Protein AF-F2S8B0-F1 (afdb_monomer_lite)

pLDDT: mean 72.32, std 20.16, range [30.81, 91.75]

Structure (mmCIF, N/CA/C/O backbone):
data_AF-F2S8B0-F1
#
_entry.id   AF-F2S8B0-F1
#
loop_
_atom_site.group_PDB
_atom_site.id
_atom_site.type_symbol
_atom_site.label_atom_id
_atom_site.label_alt_id
_atom_site.label_comp_id
_atom_site.label_asym_id
_atom_site.label_entity_id
_atom_site.label_seq_id
_atom_site.pdbx_PDB_ins_code
_atom_site.Cartn_x
_atom_site.Cartn_y
_atom_site.Cartn_z
_atom_site.occupancy
_atom_site.B_iso_or_equiv
_atom_site.auth_seq_id
_atom_site.auth_comp_id
_atom_site.auth_asym_id
_atom_site.auth_atom_id
_atom_site.pdbx_PDB_model_num
ATOM 1 N N . MET A 1 1 ? 15.540 12.647 -20.032 1.00 37.06 1 MET A N 1
ATOM 2 C CA . MET A 1 1 ? 14.381 12.544 -20.959 1.00 37.06 1 MET A CA 1
ATOM 3 C C . MET A 1 1 ? 13.709 11.147 -20.950 1.00 37.06 1 MET A C 1
ATOM 5 O O . MET A 1 1 ? 13.237 10.690 -21.983 1.00 37.06 1 MET A O 1
ATOM 9 N N . ALA A 1 2 ? 13.603 10.458 -19.801 1.00 36.06 2 ALA A N 1
ATOM 10 C CA . ALA A 1 2 ? 13.009 9.107 -19.719 1.00 36.06 2 ALA A CA 1
ATOM 11 C C . ALA A 1 2 ? 11.550 9.108 -19.209 1.00 36.06 2 ALA A C 1
ATOM 13 O O . ALA A 1 2 ? 10.708 8.387 -19.737 1.00 36.06 2 ALA A O 1
ATOM 14 N N . THR A 1 3 ? 11.214 9.997 -18.268 1.00 33.38 3 THR A N 1
ATOM 15 C CA . THR A 1 3 ? 9.884 10.088 -17.630 1.00 33.38 3 THR A CA 1
ATOM 16 C C . THR A 1 3 ? 8.751 10.428 -18.608 1.00 33.38 3 THR A C 1
ATOM 18 O O . THR A 1 3 ? 7.617 10.002 -18.416 1.00 33.38 3 THR A O 1
ATOM 21 N N . LEU A 1 4 ? 9.050 11.153 -19.694 1.00 30.81 4 LEU A N 1
ATOM 22 C CA . LEU A 1 4 ? 8.057 11.520 -20.712 1.00 30.81 4 LEU A CA 1
ATOM 23 C C . LEU A 1 4 ? 7.664 10.350 -21.633 1.00 30.81 4 LEU A C 1
ATOM 25 O O . LEU A 1 4 ? 6.555 10.349 -22.165 1.00 30.81 4 LEU A O 1
ATOM 29 N N . LYS A 1 5 ? 8.552 9.365 -21.839 1.00 34.00 5 LYS A N 1
ATOM 30 C CA . LYS A 1 5 ? 8.299 8.261 -22.782 1.00 34.00 5 LYS A CA 1
ATOM 31 C C . LYS A 1 5 ? 7.300 7.243 -22.226 1.00 34.00 5 LYS A C 1
ATOM 33 O O . LYS A 1 5 ? 6.442 6.802 -22.978 1.00 34.00 5 LYS A O 1
ATOM 38 N N . PHE A 1 6 ? 7.345 6.950 -20.923 1.00 42.78 6 PHE A N 1
ATOM 39 C CA . PHE A 1 6 ? 6.444 5.976 -20.288 1.00 42.78 6 PHE A CA 1
ATOM 40 C C . PHE A 1 6 ? 4.979 6.442 -20.247 1.00 42.78 6 PHE A C 1
ATOM 42 O O . PHE A 1 6 ? 4.061 5.659 -20.462 1.00 42.78 6 PHE A O 1
ATOM 49 N N . VAL A 1 7 ? 4.739 7.737 -20.020 1.00 40.97 7 VAL A N 1
ATOM 50 C CA . VAL A 1 7 ? 3.369 8.275 -20.000 1.00 40.97 7 VAL A CA 1
ATOM 51 C C . VAL A 1 7 ? 2.790 8.353 -21.417 1.00 40.97 7 VAL A C 1
ATOM 53 O O . VAL A 1 7 ? 1.622 8.041 -21.621 1.00 40.97 7 VAL A O 1
ATOM 56 N N . ASN A 1 8 ? 3.597 8.724 -22.415 1.00 42.41 8 ASN A N 1
ATOM 57 C CA . ASN A 1 8 ? 3.145 8.770 -23.808 1.00 42.41 8 ASN A CA 1
ATOM 58 C C . ASN A 1 8 ? 2.930 7.383 -24.438 1.00 42.41 8 ASN A C 1
ATOM 60 O O . ASN A 1 8 ? 2.253 7.310 -25.459 1.00 42.41 8 ASN A O 1
ATOM 64 N N . SER A 1 9 ? 3.467 6.305 -23.853 1.00 46.84 9 SER A N 1
ATOM 65 C CA . SER A 1 9 ? 3.194 4.926 -24.285 1.00 46.84 9 SER A CA 1
ATOM 66 C C . SER A 1 9 ? 1.899 4.336 -23.715 1.00 46.84 9 SER A C 1
ATOM 68 O O . SER A 1 9 ? 1.561 3.208 -24.060 1.00 46.84 9 SER A O 1
ATOM 70 N N . LEU A 1 10 ? 1.171 5.060 -22.854 1.00 45.56 10 LEU A N 1
ATOM 71 C CA . LEU A 1 10 ? -0.147 4.643 -22.372 1.00 45.56 10 LEU A CA 1
ATOM 72 C C . LEU A 1 10 ? -1.231 5.112 -23.367 1.00 45.56 10 LEU A C 1
ATOM 74 O O . LEU A 1 10 ? -1.341 6.319 -23.609 1.00 45.56 10 LEU A O 1
ATOM 78 N N . PRO A 1 11 ? -2.027 4.201 -23.963 1.00 44.91 11 PRO A N 1
ATOM 79 C CA . PRO A 1 11 ? -3.170 4.554 -24.800 1.00 44.91 11 PRO A CA 1
ATOM 80 C C . PRO A 1 11 ? -4.080 5.587 -24.125 1.00 44.91 11 PRO A C 1
ATOM 82 O O . PRO A 1 11 ? -4.490 5.437 -22.978 1.00 44.91 11 PRO A O 1
ATOM 85 N N . ARG A 1 12 ? -4.391 6.660 -24.857 1.00 45.44 12 ARG A N 1
ATOM 86 C CA . ARG A 1 12 ? -5.201 7.793 -24.378 1.00 45.44 12 ARG A CA 1
ATOM 87 C C . ARG A 1 12 ? -6.712 7.587 -24.527 1.00 45.44 12 ARG A C 1
ATOM 89 O O . ARG A 1 12 ? -7.477 8.506 -24.257 1.00 45.44 12 ARG A O 1
ATOM 96 N N . SER A 1 13 ? -7.146 6.416 -24.982 1.00 42.16 13 SER A N 1
ATOM 97 C CA . SER A 1 13 ? -8.556 6.094 -25.186 1.00 42.16 13 SER A CA 1
ATOM 98 C C . SER A 1 13 ? -9.109 5.301 -24.008 1.00 42.16 13 SER A C 1
ATOM 100 O O . SER A 1 13 ? -8.453 4.388 -23.518 1.00 42.16 13 SER A O 1
ATOM 102 N N . SER A 1 14 ? -10.347 5.617 -23.642 1.00 40.16 14 SER A N 1
ATOM 103 C CA . SER A 1 14 ? -11.254 5.035 -22.639 1.00 40.16 14 SER A CA 1
ATOM 104 C C . SER A 1 14 ? -11.563 3.527 -22.781 1.00 40.16 14 SER A C 1
ATOM 106 O O . SER A 1 14 ? -12.620 3.056 -22.365 1.00 40.16 14 SER A O 1
ATOM 108 N N . GLY A 1 15 ? -10.648 2.752 -23.360 1.00 39.00 15 GLY A N 1
ATOM 109 C CA . GLY A 1 15 ? -10.700 1.300 -23.453 1.00 39.00 15 GLY A CA 1
ATOM 110 C C . GLY A 1 15 ? -9.828 0.647 -22.384 1.00 39.00 15 GLY A C 1
ATOM 111 O O . GLY A 1 15 ? -8.787 1.179 -22.004 1.00 39.00 15 GLY A O 1
ATOM 112 N N . TRP A 1 16 ? -10.267 -0.516 -21.905 1.00 39.16 16 TRP A N 1
ATOM 113 C CA . TRP A 1 16 ? -9.555 -1.375 -20.959 1.00 39.16 16 TRP A CA 1
ATOM 114 C C . TRP A 1 16 ? -8.085 -1.543 -21.349 1.00 39.16 16 TRP A C 1
ATOM 116 O O . TRP A 1 16 ? -7.751 -2.239 -22.306 1.00 39.16 16 TRP A O 1
ATOM 126 N N . LEU A 1 17 ? -7.203 -0.892 -20.601 1.00 40.31 17 LEU A N 1
ATOM 127 C CA . LEU A 1 17 ? -5.772 -0.949 -20.828 1.00 40.31 17 LEU A CA 1
ATOM 128 C C . LEU A 1 17 ? -5.190 -2.075 -19.981 1.00 40.31 17 LEU A C 1
ATOM 130 O O . LEU A 1 17 ? -4.915 -1.903 -18.796 1.00 40.31 17 LEU A O 1
ATOM 134 N N . ALA A 1 18 ? -4.991 -3.235 -20.605 1.00 38.06 18 ALA A N 1
ATOM 135 C CA . ALA A 1 18 ? -4.036 -4.214 -20.113 1.00 38.06 18 ALA A CA 1
ATOM 136 C C . ALA A 1 18 ? -2.639 -3.592 -20.253 1.00 38.06 18 ALA A C 1
ATOM 138 O O . ALA A 1 18 ? -2.051 -3.578 -21.333 1.00 38.06 18 ALA A O 1
ATOM 139 N N . VAL A 1 19 ? -2.122 -3.000 -19.178 1.00 36.91 19 VAL A N 1
ATOM 140 C CA . VAL A 1 19 ? -0.742 -2.512 -19.144 1.00 36.91 19 VAL A CA 1
ATOM 141 C C . VAL A 1 19 ? 0.177 -3.729 -19.244 1.00 36.91 19 VAL A C 1
ATOM 143 O O . VAL A 1 19 ? 0.313 -4.476 -18.284 1.00 36.91 19 VAL A O 1
ATOM 146 N N . GLY A 1 20 ? 0.777 -3.950 -20.416 1.00 33.69 20 GLY A N 1
ATOM 147 C CA . GLY A 1 20 ? 1.945 -4.823 -20.581 1.00 33.69 20 GLY A CA 1
ATOM 148 C C . GLY A 1 20 ? 1.774 -6.283 -20.154 1.00 33.69 20 GLY A C 1
ATOM 149 O O . GLY A 1 20 ? 2.737 -6.885 -19.693 1.00 33.69 20 GLY A O 1
ATOM 150 N N . MET A 1 21 ? 0.587 -6.859 -20.319 1.00 32.88 21 MET A N 1
ATOM 151 C CA . MET A 1 21 ? 0.397 -8.304 -20.234 1.00 32.88 21 MET A CA 1
ATOM 152 C C . MET A 1 21 ? 0.254 -8.812 -21.664 1.00 32.88 21 MET A C 1
ATOM 154 O O . MET A 1 21 ? -0.808 -8.648 -22.264 1.00 32.88 21 MET A O 1
ATOM 158 N N . GLY A 1 22 ? 1.332 -9.363 -22.234 1.00 31.56 22 GLY A N 1
ATOM 159 C CA . GLY A 1 22 ? 1.215 -10.169 -23.451 1.00 31.56 22 GLY A CA 1
ATOM 160 C C . GLY A 1 22 ? 0.072 -11.158 -23.252 1.00 31.56 22 GLY A C 1
ATOM 161 O O . GLY A 1 22 ? -0.015 -11.728 -22.169 1.00 31.56 22 GLY A O 1
ATOM 162 N N . GLU A 1 23 ? -0.830 -11.229 -24.233 1.00 36.03 23 GLU A N 1
ATOM 163 C CA . GLU A 1 23 ? -2.105 -11.957 -24.233 1.00 36.03 23 GLU A CA 1
ATOM 164 C C . GLU A 1 23 ? -2.225 -13.005 -23.119 1.00 36.03 23 GLU A C 1
ATOM 166 O O . GLU A 1 23 ? -1.912 -14.181 -23.301 1.00 36.03 23 GLU A O 1
ATOM 171 N N . LEU A 1 24 ? -2.660 -12.571 -21.933 1.00 36.97 24 LEU A N 1
ATOM 172 C CA . LEU A 1 24 ? -2.946 -13.515 -20.869 1.00 36.97 24 LEU A CA 1
ATOM 173 C C . LEU A 1 24 ? -4.269 -14.206 -21.206 1.00 36.97 24 LEU A C 1
ATOM 175 O O . LEU A 1 24 ? -5.252 -13.520 -21.531 1.00 36.97 24 LEU A O 1
ATOM 179 N N . PRO A 1 25 ? -4.319 -15.545 -21.135 1.00 32.97 25 PRO A N 1
ATOM 180 C CA . PRO A 1 25 ? -5.550 -16.278 -21.358 1.00 32.97 25 PRO A CA 1
ATOM 181 C C . PRO A 1 25 ? -6.623 -15.805 -20.364 1.00 32.97 25 PRO A C 1
ATOM 183 O O . PRO A 1 25 ? -6.342 -15.306 -19.270 1.00 32.97 25 PRO A O 1
ATOM 186 N N . ARG A 1 26 ? -7.890 -15.850 -20.801 1.00 45.50 26 ARG A N 1
ATOM 187 C CA . ARG A 1 26 ? -9.031 -15.238 -20.086 1.00 45.50 26 ARG A CA 1
ATOM 188 C C . ARG A 1 26 ? -9.207 -15.751 -18.648 1.00 45.50 26 ARG A C 1
ATOM 190 O O . ARG A 1 26 ? -9.872 -15.079 -17.865 1.00 45.50 26 ARG A O 1
ATOM 197 N N . ASP A 1 27 ? -8.616 -16.892 -18.329 1.00 36.69 27 ASP A N 1
ATOM 198 C CA . ASP A 1 27 ? -8.619 -17.608 -17.054 1.00 36.69 27 ASP A CA 1
ATOM 199 C C . ASP A 1 27 ? -7.582 -17.096 -16.032 1.00 36.69 27 ASP A C 1
ATOM 201 O O . ASP A 1 27 ? -7.779 -17.293 -14.837 1.00 36.69 27 ASP A O 1
ATOM 205 N N . LEU A 1 28 ? -6.543 -16.359 -16.451 1.00 36.72 28 LEU A N 1
ATOM 206 C CA . LEU A 1 28 ? -5.549 -15.732 -15.558 1.00 36.72 28 LEU A CA 1
ATOM 207 C C . LEU A 1 28 ? -5.955 -14.336 -15.037 1.00 36.72 28 LEU A C 1
ATOM 209 O O . LEU A 1 28 ? -5.144 -13.614 -14.453 1.00 36.72 28 LEU A O 1
ATOM 213 N N . ARG A 1 29 ? -7.223 -13.937 -15.202 1.00 44.12 29 ARG A N 1
ATOM 214 C CA .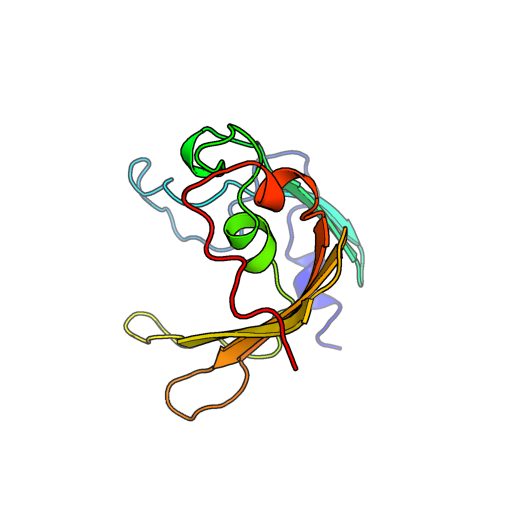 ARG A 1 29 ? -7.793 -12.661 -14.713 1.00 44.12 29 ARG A CA 1
ATOM 215 C C . ARG A 1 29 ? -8.059 -12.652 -13.199 1.00 44.12 29 ARG A C 1
ATOM 217 O O . ARG A 1 29 ? -9.063 -12.112 -12.749 1.00 44.12 29 ARG A O 1
ATOM 224 N N . THR A 1 30 ? -7.176 -13.239 -12.402 1.00 38.84 30 THR A N 1
ATOM 225 C CA . THR A 1 30 ? -7.282 -13.295 -10.932 1.00 38.84 30 THR A CA 1
ATOM 226 C C . THR A 1 30 ? -6.583 -12.126 -10.227 1.00 38.84 30 THR A C 1
ATOM 228 O O . THR A 1 30 ? -6.462 -12.124 -9.005 1.00 38.84 30 THR A O 1
ATOM 231 N N . GLY A 1 31 ? -6.114 -11.121 -10.973 1.00 44.97 31 GLY A N 1
ATOM 232 C CA . GLY A 1 31 ? -5.553 -9.883 -10.433 1.00 44.97 31 GLY A CA 1
ATOM 233 C C . GLY A 1 31 ? -6.555 -8.738 -10.531 1.00 44.97 31 GLY A C 1
ATOM 234 O O . GLY A 1 31 ? -7.204 -8.577 -11.562 1.00 44.97 31 GLY A O 1
ATOM 235 N N . ALA A 1 32 ? -6.661 -7.944 -9.466 1.00 52.94 32 ALA A N 1
ATOM 236 C CA . ALA A 1 32 ? -7.425 -6.703 -9.407 1.00 52.94 32 ALA A CA 1
ATOM 237 C C . ALA A 1 32 ? -7.326 -5.913 -10.724 1.00 52.94 32 ALA A C 1
ATOM 239 O O . ALA A 1 32 ? -6.259 -5.403 -11.071 1.00 52.94 32 ALA A O 1
ATOM 240 N N . GLN A 1 33 ? -8.424 -5.854 -11.483 1.00 59.00 33 GLN A N 1
ATOM 241 C CA . GLN A 1 33 ? -8.452 -5.137 -12.754 1.00 59.00 33 GLN A CA 1
ATOM 242 C C . GLN A 1 33 ? -8.376 -3.639 -12.459 1.00 59.00 33 GLN A C 1
ATOM 244 O O . GLN A 1 33 ? -9.341 -3.037 -11.991 1.00 59.00 33 GLN A O 1
ATOM 249 N N . LEU A 1 34 ? -7.204 -3.053 -12.697 1.00 70.06 34 LEU A N 1
ATOM 250 C CA . LEU A 1 34 ? -7.012 -1.610 -12.665 1.00 70.06 34 LEU A CA 1
ATOM 251 C C . LEU A 1 34 ? -7.257 -1.050 -14.060 1.00 70.06 34 LEU A C 1
ATOM 253 O O . LEU A 1 34 ? -6.581 -1.426 -15.017 1.00 70.06 34 LEU A O 1
ATOM 257 N N . ARG A 1 35 ? -8.211 -0.130 -14.173 1.00 71.56 35 ARG A N 1
ATOM 258 C CA . ARG A 1 35 ? -8.515 0.576 -15.415 1.00 71.56 35 ARG A CA 1
ATOM 259 C C . ARG A 1 35 ? -7.885 1.956 -15.381 1.00 71.56 35 ARG A C 1
ATOM 261 O O . ARG A 1 35 ? -8.319 2.798 -14.607 1.00 71.56 35 ARG A O 1
ATOM 268 N N . ILE A 1 36 ? -6.897 2.220 -16.234 1.00 77.06 36 ILE A N 1
ATOM 269 C CA . ILE A 1 36 ? -6.384 3.585 -16.422 1.00 77.06 36 ILE A CA 1
ATOM 270 C C . ILE A 1 36 ? -7.483 4.434 -17.064 1.00 77.06 36 ILE A C 1
ATOM 272 O O . ILE A 1 36 ? -8.003 4.076 -18.118 1.00 77.06 36 ILE A O 1
ATOM 276 N N . THR A 1 37 ? -7.825 5.558 -16.439 1.00 80.75 37 THR A N 1
ATOM 277 C CA . THR A 1 37 ? -8.826 6.502 -16.956 1.00 80.75 37 THR A CA 1
ATOM 278 C C . THR A 1 37 ? -8.183 7.681 -17.671 1.00 80.75 37 THR A C 1
ATOM 280 O O . THR A 1 37 ? -8.657 8.085 -18.729 1.00 80.75 37 THR A O 1
ATOM 283 N N . THR A 1 38 ? -7.067 8.192 -17.140 1.00 78.19 38 THR A N 1
ATOM 284 C CA . THR A 1 38 ? -6.333 9.326 -17.720 1.00 78.19 38 THR A CA 1
ATOM 285 C C . THR A 1 38 ? -4.841 9.201 -17.428 1.00 78.19 38 THR A C 1
ATOM 287 O O . THR A 1 38 ? -4.453 8.886 -16.308 1.00 78.19 38 THR A O 1
ATOM 290 N N . ALA A 1 39 ? -3.983 9.528 -18.395 1.00 80.12 39 ALA A N 1
ATOM 291 C CA . ALA A 1 39 ? -2.540 9.646 -18.185 1.00 80.12 39 ALA A CA 1
ATOM 292 C C . ALA A 1 39 ? -2.007 10.969 -18.757 1.00 80.12 39 ALA A C 1
ATOM 294 O O . ALA A 1 39 ? -2.256 11.319 -19.912 1.00 80.12 39 ALA A O 1
ATOM 295 N N . ARG A 1 40 ? -1.246 11.703 -17.943 1.00 79.62 40 ARG A N 1
ATOM 296 C CA . ARG A 1 40 ? -0.528 12.934 -18.311 1.00 79.62 40 ARG A CA 1
ATOM 297 C C . ARG A 1 40 ? 0.889 12.900 -17.731 1.00 79.62 40 ARG A C 1
ATOM 299 O O . ARG A 1 40 ? 1.127 12.145 -16.790 1.00 79.62 40 ARG A O 1
ATOM 306 N N . PRO A 1 41 ? 1.861 13.655 -18.274 1.00 81.31 41 PRO A N 1
ATOM 307 C CA . PRO A 1 41 ? 3.224 13.636 -17.747 1.00 81.31 41 PRO A CA 1
ATOM 308 C C . PRO A 1 41 ? 3.239 13.848 -16.225 1.00 81.31 41 PRO A C 1
ATOM 310 O O . PRO A 1 41 ? 2.731 14.851 -15.735 1.00 81.31 41 PRO A O 1
ATOM 313 N N . GLY A 1 42 ? 3.765 12.867 -15.484 1.00 77.81 42 GLY A N 1
ATOM 314 C CA . GLY A 1 42 ? 3.821 12.887 -14.017 1.00 77.81 42 GLY A CA 1
ATOM 315 C C . GLY A 1 42 ? 2.544 12.462 -13.277 1.00 77.81 42 GLY A C 1
ATOM 316 O O . GLY A 1 42 ? 2.529 12.504 -12.051 1.00 77.81 42 GLY A O 1
ATOM 317 N N . THR A 1 43 ? 1.464 12.055 -13.954 1.00 76.75 43 THR A N 1
ATOM 318 C CA . THR A 1 43 ? 0.227 11.617 -13.281 1.00 76.75 43 THR A CA 1
ATOM 319 C C . THR A 1 43 ? -0.541 10.577 -14.093 1.00 76.75 43 THR A C 1
ATOM 321 O O . THR A 1 43 ? -0.832 10.784 -15.270 1.00 76.75 43 THR A O 1
ATOM 324 N N . VAL A 1 44 ? -0.953 9.494 -13.438 1.00 76.69 44 VAL A N 1
ATOM 325 C CA . VAL A 1 44 ? -1.875 8.495 -13.992 1.00 76.69 44 VAL A CA 1
ATOM 326 C C . VAL A 1 44 ? -3.058 8.361 -13.044 1.00 76.69 44 VAL A C 1
ATOM 328 O O . VAL A 1 44 ? -2.874 8.238 -11.836 1.00 76.69 44 VAL A O 1
ATOM 331 N N . HIS A 1 45 ? -4.265 8.422 -13.590 1.00 76.56 45 HIS A N 1
ATOM 332 C CA . HIS A 1 45 ? -5.504 8.116 -12.894 1.00 76.56 45 HIS A CA 1
ATOM 333 C C . HIS A 1 45 ? -5.935 6.714 -13.295 1.00 76.56 45 HIS A C 1
ATOM 335 O O . HIS A 1 45 ? -5.884 6.353 -14.474 1.00 76.56 45 HIS A O 1
ATOM 341 N N . PHE A 1 46 ? -6.366 5.937 -12.314 1.00 82.31 46 PHE A N 1
ATOM 342 C CA . PHE A 1 46 ? -6.910 4.613 -12.533 1.00 82.31 46 PHE A CA 1
ATOM 343 C C . PHE A 1 46 ? -8.082 4.362 -11.589 1.00 82.31 46 PHE A C 1
ATOM 345 O O . PHE A 1 46 ? -8.220 5.015 -10.556 1.00 82.31 46 PHE A O 1
ATOM 352 N N . GLU A 1 47 ? -8.902 3.391 -11.951 1.00 81.88 47 GLU A N 1
ATOM 353 C CA . GLU A 1 47 ? -10.030 2.898 -11.177 1.00 81.88 47 GLU A CA 1
ATOM 354 C C . GLU A 1 47 ? -9.840 1.412 -10.883 1.00 81.88 47 GLU A C 1
ATOM 356 O O . GLU A 1 47 ? -9.221 0.691 -11.667 1.00 81.88 47 GLU A O 1
ATOM 361 N N . LEU A 1 48 ? -10.372 0.965 -9.747 1.00 82.88 48 LEU A N 1
ATOM 362 C CA . LEU A 1 48 ? -10.450 -0.440 -9.366 1.00 82.88 48 LEU A CA 1
ATOM 363 C C . LEU A 1 48 ? -11.920 -0.811 -9.188 1.00 82.88 48 LEU A C 1
ATOM 365 O O . LEU A 1 48 ? -12.577 -0.279 -8.292 1.00 82.88 48 LEU A O 1
ATOM 369 N N . ASP A 1 49 ? -12.389 -1.789 -9.954 1.00 83.12 49 ASP A N 1
ATOM 370 C CA . ASP A 1 49 ? -13.659 -2.445 -9.661 1.00 83.12 49 ASP A CA 1
ATOM 371 C C . ASP A 1 49 ? -13.480 -3.356 -8.436 1.00 83.12 49 ASP A C 1
ATOM 373 O O . ASP A 1 49 ? -12.712 -4.326 -8.447 1.00 83.12 49 ASP A O 1
ATOM 377 N N . VAL A 1 50 ? -14.156 -3.030 -7.332 1.00 85.25 50 VAL A N 1
ATOM 378 C CA . VAL A 1 50 ? -14.082 -3.823 -6.098 1.00 85.25 50 VAL A CA 1
ATOM 379 C C . VAL A 1 50 ? -14.921 -5.086 -6.261 1.00 85.25 50 VAL A C 1
ATOM 381 O O . VAL A 1 50 ? -16.144 -5.023 -6.321 1.00 85.25 50 VAL A O 1
ATOM 384 N N . GLN A 1 51 ? -14.248 -6.234 -6.297 1.00 85.94 51 GLN A N 1
ATOM 385 C CA . GLN A 1 51 ? -14.862 -7.556 -6.359 1.00 85.94 51 GLN A CA 1
ATOM 386 C C . GLN A 1 51 ? -14.772 -8.250 -5.001 1.00 85.94 51 GLN A C 1
ATOM 388 O O . GLN A 1 51 ? -14.009 -7.832 -4.124 1.00 85.94 51 GLN A O 1
ATOM 393 N N . LYS A 1 52 ? -15.540 -9.326 -4.815 1.00 86.56 52 LYS A N 1
ATOM 394 C CA . LYS A 1 52 ? -15.601 -10.071 -3.549 1.00 86.56 52 LYS A CA 1
ATOM 395 C C . LYS A 1 52 ? -14.215 -10.534 -3.089 1.00 86.56 52 LYS A C 1
ATOM 397 O O . LYS A 1 52 ? -13.905 -10.447 -1.904 1.00 86.56 52 LYS A O 1
ATOM 402 N N . GLU A 1 53 ? -13.362 -10.935 -4.021 1.00 84.62 53 GLU A N 1
ATOM 403 C CA . GLU A 1 53 ? -11.991 -11.405 -3.798 1.00 84.62 53 GLU A CA 1
ATOM 404 C C . GLU A 1 53 ? -11.075 -10.292 -3.266 1.00 84.62 53 GLU A C 1
ATOM 406 O O . GLU A 1 53 ? -10.075 -10.565 -2.606 1.00 84.62 53 GLU A O 1
ATOM 411 N N . HIS A 1 54 ? -11.423 -9.025 -3.511 1.00 84.88 54 HIS A N 1
ATOM 412 C CA . HIS A 1 54 ? -10.699 -7.863 -2.995 1.00 84.88 54 HIS A CA 1
ATOM 413 C C . HIS A 1 54 ? -11.112 -7.502 -1.567 1.00 84.88 54 HIS A C 1
ATOM 415 O O . HIS A 1 54 ? -10.457 -6.664 -0.939 1.00 84.88 54 HIS A O 1
ATOM 421 N N . THR A 1 55 ? -12.211 -8.070 -1.067 1.00 84.94 55 THR A N 1
ATOM 422 C CA . THR A 1 55 ? -12.778 -7.737 0.240 1.00 84.94 55 THR A CA 1
ATOM 423 C C . THR A 1 55 ? -12.292 -8.678 1.334 1.00 84.94 55 THR A C 1
ATOM 425 O O . THR A 1 55 ? -11.863 -9.802 1.091 1.00 84.94 55 THR A O 1
ATOM 428 N N . ASN A 1 56 ? -12.333 -8.205 2.574 1.00 83.81 56 ASN A N 1
ATOM 429 C CA . ASN A 1 56 ? -12.108 -9.044 3.741 1.00 83.81 56 ASN A CA 1
ATOM 430 C C . ASN A 1 56 ? -13.431 -9.664 4.225 1.00 83.81 56 ASN A C 1
ATOM 432 O O . ASN A 1 56 ? -14.507 -9.393 3.700 1.00 83.81 56 ASN A O 1
ATOM 436 N N . ARG A 1 57 ? -13.372 -10.451 5.300 1.00 81.88 57 ARG A N 1
ATOM 437 C CA . ARG A 1 57 ? -14.549 -11.052 5.958 1.00 81.88 57 ARG A CA 1
ATOM 438 C C . ARG A 1 57 ? -15.647 -10.075 6.411 1.00 81.88 57 ARG A C 1
ATOM 440 O O . ARG A 1 57 ? -16.742 -10.525 6.720 1.00 81.88 57 ARG A O 1
ATOM 447 N N . LEU A 1 58 ? -15.353 -8.778 6.503 1.00 82.25 58 LEU A N 1
ATOM 448 C CA . LEU A 1 58 ? -16.325 -7.731 6.834 1.00 82.25 58 LEU A CA 1
ATOM 449 C C . LEU A 1 58 ? -16.998 -7.151 5.575 1.00 82.25 58 LEU A C 1
ATOM 451 O O . LEU A 1 58 ? -17.756 -6.194 5.688 1.00 82.25 58 LEU A O 1
ATOM 455 N N . GLY A 1 59 ? -16.705 -7.684 4.383 1.00 84.88 59 GLY A N 1
ATOM 456 C CA . GLY A 1 59 ? -17.267 -7.222 3.111 1.00 84.88 59 GLY A CA 1
ATOM 457 C C . GLY A 1 59 ? -16.719 -5.874 2.636 1.00 84.88 59 GLY A C 1
ATOM 458 O O . GLY A 1 59 ? -17.248 -5.295 1.694 1.00 84.88 59 GLY A O 1
ATOM 459 N N . ILE A 1 60 ? -15.661 -5.365 3.272 1.00 85.12 60 ILE A N 1
ATOM 460 C CA . ILE A 1 60 ? -14.992 -4.118 2.884 1.00 85.12 60 ILE A CA 1
ATOM 461 C C . ILE A 1 60 ? -13.680 -4.421 2.172 1.00 85.12 60 ILE A C 1
ATOM 463 O O . ILE A 1 60 ? -13.079 -5.474 2.393 1.00 85.12 60 ILE A O 1
ATOM 467 N N . LEU A 1 61 ? -13.204 -3.476 1.361 1.00 86.50 61 LEU A N 1
ATOM 468 C CA . LEU A 1 61 ? -11.934 -3.598 0.651 1.00 86.50 61 LEU A CA 1
ATOM 469 C C . LEU A 1 61 ? -10.798 -3.954 1.623 1.00 86.50 61 LEU A C 1
ATOM 471 O O . LEU A 1 61 ? -10.535 -3.244 2.598 1.00 86.50 61 LEU A O 1
ATOM 475 N N . HIS A 1 62 ? -10.135 -5.080 1.375 1.00 84.75 62 HIS A N 1
ATOM 476 C CA . HIS A 1 62 ? -9.049 -5.544 2.219 1.00 84.75 62 HIS A CA 1
ATOM 477 C C . HIS A 1 62 ? -7.853 -4.598 2.083 1.00 84.75 62 HIS A C 1
ATOM 479 O O . HIS A 1 62 ? -7.419 -4.259 0.983 1.00 84.75 62 HIS A O 1
ATOM 485 N N . GLY A 1 63 ? -7.264 -4.204 3.214 1.00 77.19 63 GLY A N 1
ATOM 486 C CA . GLY A 1 63 ? -6.121 -3.292 3.216 1.00 77.19 63 GLY A CA 1
ATOM 487 C C . GLY A 1 63 ? -4.891 -3.838 2.482 1.00 77.19 63 GLY A C 1
ATOM 488 O O . GLY A 1 63 ? -4.033 -3.047 2.111 1.00 77.19 63 GLY A O 1
ATOM 489 N N . GLY A 1 64 ? -4.791 -5.158 2.274 1.00 75.31 64 GLY A N 1
ATOM 490 C CA . GLY A 1 64 ? -3.755 -5.776 1.439 1.00 75.31 64 GLY A CA 1
ATOM 491 C C . GLY A 1 64 ? -3.899 -5.445 -0.051 1.00 75.31 64 GLY A C 1
ATOM 492 O O . GLY A 1 64 ? -2.891 -5.233 -0.712 1.00 75.31 64 GLY A O 1
ATOM 493 N N . THR A 1 65 ? -5.132 -5.299 -0.548 1.00 79.38 65 THR A N 1
ATOM 494 C CA . THR A 1 65 ? -5.425 -4.968 -1.954 1.00 79.38 65 THR A CA 1
ATOM 495 C C . THR A 1 65 ? -4.926 -3.573 -2.324 1.00 79.38 65 THR A C 1
ATOM 497 O O . THR A 1 65 ? -4.337 -3.370 -3.381 1.00 79.38 65 THR A O 1
ATOM 500 N N . ILE A 1 66 ? -5.130 -2.595 -1.436 1.00 77.88 66 ILE A N 1
ATOM 501 C CA . ILE A 1 66 ? -4.584 -1.244 -1.623 1.00 77.88 66 ILE A CA 1
ATOM 502 C C . ILE A 1 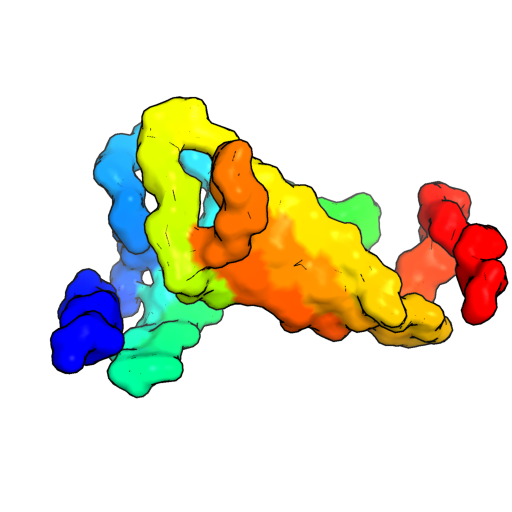66 ? -3.089 -1.211 -1.300 1.00 77.88 66 ILE A C 1
ATOM 504 O O . ILE A 1 66 ? -2.344 -0.496 -1.962 1.00 77.88 66 ILE A O 1
ATOM 508 N N . ALA A 1 67 ? -2.619 -2.015 -0.337 1.00 73.94 67 ALA A N 1
ATOM 509 C CA . ALA A 1 67 ? -1.205 -2.037 0.028 1.00 73.94 67 ALA A CA 1
ATOM 510 C C . ALA A 1 67 ? -0.290 -2.426 -1.142 1.00 73.94 67 ALA A C 1
ATOM 512 O O . ALA A 1 67 ? 0.804 -1.881 -1.244 1.00 73.94 67 ALA A O 1
ATOM 513 N N . SER A 1 68 ? -0.737 -3.308 -2.041 1.00 72.81 68 SER A N 1
ATOM 514 C CA . SER A 1 68 ? 0.014 -3.687 -3.244 1.00 72.81 68 SER A CA 1
ATOM 515 C C . SER A 1 68 ? 0.091 -2.592 -4.314 1.00 72.81 68 SER A C 1
ATOM 517 O O . SER A 1 68 ? 0.873 -2.723 -5.252 1.00 72.81 68 SER A O 1
ATOM 519 N N . MET A 1 69 ? -0.685 -1.511 -4.197 1.00 79.69 69 MET A N 1
ATOM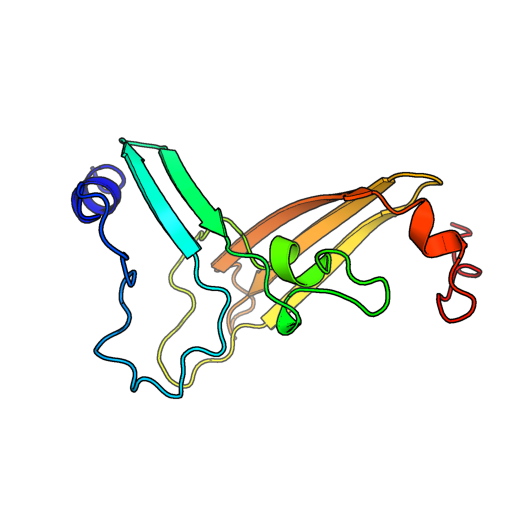 520 C CA . MET A 1 69 ? -0.587 -0.358 -5.093 1.00 79.69 69 MET A CA 1
ATOM 521 C C . MET A 1 69 ? 0.547 0.543 -4.615 1.00 79.69 69 MET A C 1
ATOM 523 O O . MET A 1 69 ? 0.415 1.284 -3.641 1.00 79.69 69 MET A O 1
ATOM 527 N N . VAL A 1 70 ? 1.689 0.442 -5.283 1.00 80.94 70 VAL A N 1
ATOM 528 C CA . VAL A 1 70 ? 2.929 1.098 -4.867 1.00 80.94 70 VAL A CA 1
ATOM 529 C C . VAL A 1 70 ? 3.638 1.763 -6.032 1.00 80.94 70 VAL A C 1
ATOM 531 O O . VAL A 1 70 ? 3.406 1.442 -7.197 1.00 80.94 70 VAL A O 1
ATOM 534 N N . THR A 1 71 ? 4.548 2.676 -5.705 1.00 76.69 71 THR A N 1
ATOM 535 C CA . THR A 1 71 ? 5.408 3.313 -6.697 1.00 76.69 71 THR A CA 1
ATOM 536 C C . THR A 1 71 ? 6.571 2.391 -7.029 1.00 76.69 71 THR A C 1
ATOM 538 O O . THR A 1 71 ? 7.333 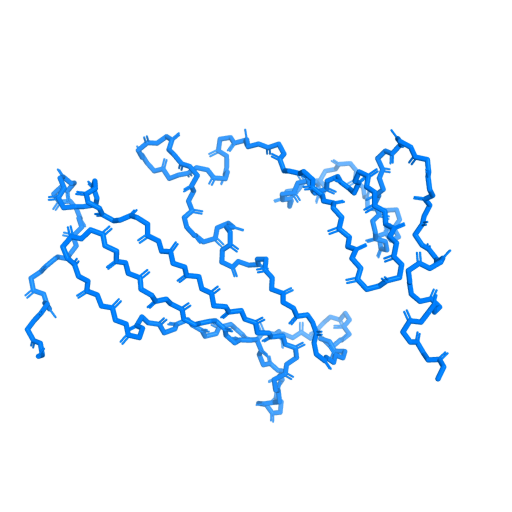1.992 -6.145 1.00 76.69 71 THR A O 1
ATOM 541 N N . TYR A 1 72 ? 6.720 2.090 -8.314 1.00 75.31 72 TYR A N 1
ATOM 542 C CA . TYR A 1 72 ? 7.843 1.334 -8.850 1.00 75.31 72 TYR A CA 1
ATOM 543 C C . TYR A 1 72 ? 9.099 2.206 -8.926 1.00 75.31 72 TYR A C 1
ATOM 545 O O . TYR A 1 72 ? 9.033 3.354 -9.366 1.00 75.31 72 TYR A O 1
ATOM 553 N N . LEU A 1 73 ? 10.233 1.668 -8.486 1.00 69.12 73 LEU A N 1
ATOM 554 C CA . LEU A 1 73 ? 11.517 2.369 -8.394 1.00 69.12 73 LEU A CA 1
ATOM 555 C C . LEU A 1 73 ? 12.599 1.762 -9.300 1.00 69.12 73 LEU A C 1
ATOM 557 O O . LEU A 1 73 ? 13.545 2.458 -9.655 1.00 69.12 73 LEU A O 1
ATOM 561 N N . GLY A 1 74 ? 12.454 0.501 -9.712 1.00 67.69 74 GLY A N 1
ATOM 562 C CA . GLY A 1 74 ? 13.393 -0.198 -10.592 1.00 67.69 74 GLY A CA 1
ATOM 563 C C . GLY A 1 74 ? 12.777 -1.471 -11.163 1.00 67.69 74 GLY A C 1
ATOM 564 O O . GLY A 1 74 ? 11.685 -1.851 -10.758 1.00 67.69 74 GLY A O 1
ATOM 565 N N . SER A 1 75 ? 13.451 -2.144 -12.102 1.00 68.06 75 SER A N 1
ATOM 566 C CA . SER A 1 75 ? 12.931 -3.387 -12.687 1.00 68.06 75 SER A CA 1
ATOM 567 C C . SER A 1 75 ? 12.805 -4.483 -11.621 1.00 68.06 75 SER A C 1
ATOM 569 O O . SER A 1 75 ? 13.798 -5.017 -11.139 1.00 68.06 75 SER A O 1
ATOM 571 N N . GLY A 1 76 ? 11.576 -4.844 -11.289 1.00 65.00 76 GLY A N 1
ATOM 572 C CA . GLY A 1 76 ? 11.132 -5.899 -10.377 1.00 65.00 76 GLY A CA 1
ATOM 573 C C . GLY A 1 76 ? 11.438 -7.328 -10.835 1.00 65.00 76 GLY A C 1
ATOM 574 O O . GLY A 1 76 ? 10.699 -8.240 -10.495 1.00 65.00 76 GLY A O 1
ATOM 575 N N . GLY A 1 77 ? 12.514 -7.539 -11.592 1.00 77.19 77 GLY A N 1
ATOM 576 C CA . GLY A 1 77 ? 12.972 -8.863 -12.019 1.00 77.19 77 GLY A CA 1
ATOM 577 C C . GLY A 1 77 ? 12.391 -9.347 -13.348 1.00 77.19 77 GLY A C 1
ATOM 578 O O . GLY A 1 77 ? 11.758 -8.598 -14.095 1.00 77.19 77 GLY A O 1
ATOM 579 N N . LYS A 1 78 ? 12.674 -10.612 -13.667 1.00 82.06 78 LYS A N 1
ATOM 580 C CA . LYS A 1 78 ? 12.249 -11.303 -14.893 1.00 82.06 78 LYS A CA 1
ATOM 581 C C . LYS A 1 78 ? 11.309 -12.465 -14.561 1.00 82.06 78 LYS A C 1
ATOM 583 O O . LYS A 1 78 ? 11.133 -12.828 -13.401 1.00 82.06 78 LYS A O 1
ATOM 588 N N . VAL A 1 79 ? 10.706 -13.077 -15.584 1.00 82.38 79 VAL A N 1
ATOM 589 C CA . VAL A 1 79 ? 9.918 -14.309 -15.405 1.00 82.38 79 VAL A CA 1
ATOM 590 C C . VAL A 1 79 ? 10.765 -15.357 -14.677 1.00 82.38 79 VAL A C 1
ATOM 592 O O . VAL A 1 79 ? 11.902 -15.616 -15.063 1.00 82.38 79 VAL A O 1
ATOM 595 N N . GLY A 1 80 ? 10.206 -15.941 -13.615 1.00 87.12 80 GLY A N 1
ATOM 596 C CA . GLY A 1 80 ? 10.902 -16.888 -12.739 1.00 87.12 80 GLY A CA 1
ATOM 597 C C . GLY A 1 80 ? 11.590 -16.249 -11.526 1.00 87.12 80 GLY A C 1
ATOM 598 O O . GLY A 1 80 ? 11.978 -16.968 -10.601 1.00 87.12 80 GLY A O 1
ATOM 599 N N . ASP A 1 81 ? 11.700 -14.920 -11.468 1.00 86.12 81 ASP A N 1
ATOM 600 C CA . ASP A 1 81 ? 12.157 -14.236 -10.263 1.00 86.12 81 ASP A CA 1
ATOM 601 C C . ASP A 1 81 ? 11.067 -14.135 -9.200 1.00 86.12 81 ASP A C 1
ATOM 603 O O . ASP A 1 81 ? 9.865 -14.153 -9.466 1.00 86.12 81 ASP A O 1
ATOM 607 N N . LYS A 1 82 ? 11.529 -14.036 -7.954 1.00 85.81 82 LYS A N 1
ATOM 608 C CA . LYS A 1 82 ? 10.694 -13.760 -6.793 1.00 85.81 82 LYS A CA 1
ATOM 609 C C . LYS A 1 82 ? 11.002 -12.344 -6.333 1.00 85.81 82 LYS A C 1
ATOM 611 O O . LYS A 1 82 ? 12.171 -11.993 -6.181 1.00 85.81 82 LYS A O 1
ATOM 616 N N . ILE A 1 83 ? 9.947 -11.576 -6.101 1.00 88.94 83 ILE A N 1
ATOM 617 C CA . ILE A 1 83 ? 10.003 -10.312 -5.373 1.00 88.94 83 ILE A CA 1
ATOM 618 C C . ILE A 1 83 ? 9.494 -10.605 -3.964 1.00 88.94 83 ILE A C 1
ATOM 620 O O . ILE A 1 83 ? 8.451 -11.245 -3.809 1.00 88.94 83 ILE A O 1
ATOM 624 N N . LEU A 1 84 ? 10.221 -10.158 -2.947 1.00 89.00 84 LEU A N 1
ATOM 625 C CA . LEU A 1 84 ? 9.761 -10.208 -1.566 1.00 89.00 84 LEU A CA 1
ATOM 626 C C . LEU A 1 84 ? 9.015 -8.919 -1.241 1.00 89.00 84 LEU A C 1
ATOM 628 O O . LEU A 1 84 ? 9.400 -7.848 -1.697 1.00 89.00 84 LEU A O 1
ATOM 632 N N . ALA A 1 85 ? 7.948 -9.027 -0.456 1.00 88.81 85 ALA A N 1
ATOM 633 C CA . ALA A 1 85 ? 7.209 -7.884 0.056 1.00 88.81 85 ALA A CA 1
ATOM 634 C C . ALA A 1 85 ? 7.279 -7.887 1.582 1.00 88.81 85 ALA A C 1
ATOM 636 O O . ALA A 1 85 ? 6.831 -8.837 2.223 1.00 88.81 85 ALA A O 1
ATOM 637 N N . GLU A 1 86 ? 7.807 -6.813 2.154 1.00 89.75 86 GLU A N 1
ATOM 638 C CA . GLU A 1 86 ? 7.802 -6.566 3.592 1.00 89.75 86 GLU A CA 1
ATOM 639 C C . GLU A 1 86 ? 6.845 -5.415 3.894 1.00 89.75 86 GLU A C 1
ATOM 641 O O . GLU A 1 86 ? 6.893 -4.370 3.240 1.00 89.75 86 GLU A O 1
ATOM 646 N N . VAL A 1 87 ? 5.969 -5.601 4.883 1.00 88.50 87 VAL A N 1
ATOM 647 C CA . VAL A 1 87 ? 5.040 -4.568 5.351 1.00 88.50 87 VAL A CA 1
ATOM 648 C C . VAL A 1 87 ? 5.285 -4.313 6.828 1.00 88.50 87 VAL A C 1
ATOM 650 O O . VAL A 1 87 ? 5.106 -5.207 7.651 1.00 88.50 87 VAL A O 1
ATOM 653 N N . THR A 1 88 ? 5.623 -3.077 7.172 1.00 90.25 88 THR A N 1
ATOM 654 C CA . THR A 1 88 ? 5.747 -2.612 8.552 1.00 90.25 88 THR A CA 1
ATOM 655 C C . THR A 1 88 ? 4.509 -1.817 8.944 1.00 90.25 88 THR A C 1
ATOM 657 O O . THR A 1 88 ? 3.944 -1.069 8.144 1.00 90.25 88 THR A O 1
ATOM 660 N N . CYS A 1 89 ? 4.055 -1.979 10.187 1.00 89.12 89 CYS A N 1
ATOM 661 C CA . CYS A 1 89 ? 3.095 -1.067 10.798 1.00 89.12 89 CYS A CA 1
ATOM 662 C C . CYS A 1 89 ? 3.874 -0.055 11.636 1.00 89.12 89 CYS A C 1
ATOM 664 O O . CYS A 1 89 ? 4.193 -0.319 12.790 1.00 89.12 89 CYS A O 1
ATOM 666 N N . ASP A 1 90 ? 4.175 1.095 11.045 1.00 90.56 90 ASP A N 1
ATOM 667 C CA . ASP A 1 90 ? 5.036 2.117 11.644 1.00 90.56 90 ASP A CA 1
ATOM 668 C C . ASP A 1 90 ? 4.370 2.790 12.853 1.00 90.56 90 ASP A C 1
ATOM 670 O O . ASP A 1 90 ? 5.033 3.196 13.804 1.00 90.56 90 ASP A O 1
ATOM 674 N N . LYS A 1 91 ? 3.037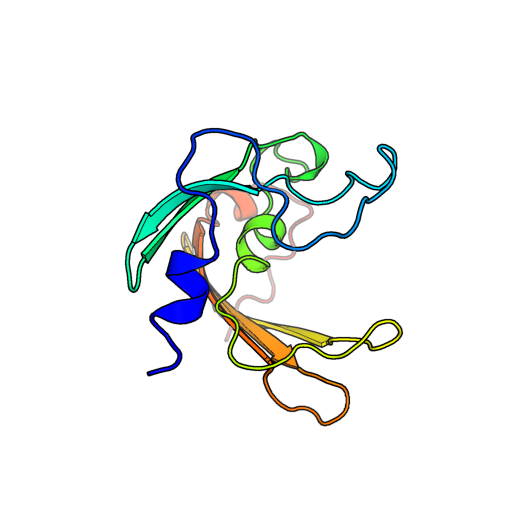 2.916 12.828 1.00 90.31 91 LYS A N 1
ATOM 675 C CA . LYS A 1 91 ? 2.255 3.456 13.945 1.00 90.31 91 LYS A CA 1
ATOM 676 C C . LYS A 1 91 ? 0.862 2.852 13.980 1.00 90.31 91 LYS A C 1
ATOM 678 O O . LYS A 1 91 ? 0.173 2.822 12.963 1.00 90.31 91 LYS A O 1
ATOM 683 N N . PHE A 1 92 ? 0.414 2.462 15.169 1.00 88.75 92 PHE A N 1
ATOM 684 C CA . PHE A 1 92 ? -0.896 1.859 15.386 1.00 88.75 92 PHE A CA 1
ATOM 685 C C . PHE A 1 92 ? -1.680 2.631 16.456 1.00 88.75 92 PHE A C 1
ATOM 687 O O . PHE A 1 92 ? -1.260 2.710 17.605 1.00 88.75 92 PHE A O 1
ATOM 694 N N . GLY A 1 93 ? -2.813 3.229 16.084 1.00 89.00 93 GLY A N 1
ATOM 695 C CA . GLY A 1 93 ? -3.663 4.005 16.993 1.00 89.00 93 GLY A CA 1
ATOM 696 C C . GLY A 1 93 ? -5.067 3.423 17.175 1.00 89.00 93 GLY A C 1
ATOM 697 O O . GLY A 1 93 ? -5.380 2.322 16.737 1.00 89.00 93 GLY A O 1
ATOM 698 N N . ASN A 1 94 ? -5.963 4.209 17.780 1.00 87.56 94 ASN A N 1
ATOM 699 C CA . ASN A 1 94 ? -7.355 3.797 18.034 1.00 87.56 94 ASN A CA 1
ATOM 700 C C . ASN A 1 94 ? -8.283 3.921 16.814 1.00 87.56 94 ASN A C 1
ATOM 702 O O . ASN A 1 94 ? -9.413 3.440 16.836 1.00 87.56 94 ASN A O 1
ATOM 706 N N . LYS A 1 95 ? -7.846 4.616 15.761 1.00 91.00 95 LYS A N 1
ATOM 707 C CA . LYS A 1 95 ? -8.636 4.821 14.534 1.00 91.00 95 LYS A CA 1
ATOM 708 C C . LYS A 1 95 ? -7.819 4.634 13.267 1.00 91.00 95 LYS A C 1
ATOM 710 O O . LYS A 1 95 ? -8.381 4.192 12.273 1.00 91.00 95 LYS A O 1
ATOM 715 N N . LEU A 1 96 ? -6.527 4.961 13.304 1.00 91.62 96 LEU A N 1
ATOM 716 C CA . LEU A 1 96 ? -5.636 4.906 12.150 1.00 91.62 96 LEU A CA 1
ATOM 717 C C . LEU A 1 96 ? -4.428 4.012 12.433 1.00 91.62 96 LEU A C 1
ATOM 719 O O . LEU A 1 96 ? -3.902 4.024 13.546 1.00 91.62 96 LEU A O 1
ATOM 723 N N . ALA A 1 97 ? -3.984 3.293 11.407 1.00 89.75 97 ALA A N 1
ATOM 724 C CA . ALA A 1 97 ? -2.670 2.668 11.343 1.00 89.75 97 ALA A CA 1
ATOM 725 C C . ALA A 1 97 ? -1.908 3.198 10.128 1.00 89.75 97 ALA A C 1
ATOM 727 O O . ALA A 1 97 ? -2.486 3.362 9.053 1.00 89.75 97 ALA A O 1
ATOM 728 N N . TYR A 1 98 ? -0.618 3.447 10.305 1.00 91.50 98 TYR A N 1
ATOM 729 C CA . TYR A 1 98 ? 0.295 3.877 9.255 1.00 91.50 98 TYR A CA 1
ATOM 730 C C . TYR A 1 98 ? 1.205 2.706 8.931 1.00 91.50 98 TYR A C 1
ATOM 732 O O . TYR A 1 98 ? 1.800 2.121 9.836 1.00 91.50 98 TYR A O 1
ATOM 740 N N . THR A 1 99 ? 1.261 2.333 7.658 1.00 90.31 99 THR A N 1
ATOM 741 C CA . THR A 1 99 ? 2.038 1.181 7.208 1.00 90.31 99 THR A CA 1
ATOM 742 C C . THR A 1 99 ? 2.941 1.560 6.056 1.00 90.31 99 THR A C 1
ATOM 744 O O . THR A 1 99 ? 2.476 2.218 5.123 1.00 90.31 99 THR A O 1
ATOM 747 N N . THR A 1 100 ? 4.162 1.049 6.062 1.00 91.75 100 THR A N 1
ATOM 748 C CA . THR A 1 100 ? 5.085 1.130 4.935 1.00 91.75 100 THR A CA 1
ATOM 749 C C . THR A 1 100 ? 5.242 -0.253 4.327 1.00 91.75 100 THR A C 1
ATOM 751 O O . THR A 1 100 ? 5.304 -1.253 5.033 1.00 91.75 100 THR A O 1
ATOM 754 N N . ILE A 1 101 ? 5.265 -0.321 3.001 1.00 91.44 101 ILE A N 1
ATOM 755 C CA . ILE A 1 101 ? 5.520 -1.545 2.246 1.00 91.44 101 ILE A CA 1
ATOM 756 C C . ILE A 1 101 ? 6.741 -1.341 1.359 1.00 91.44 101 ILE A C 1
ATOM 758 O O . ILE A 1 101 ? 6.886 -0.301 0.706 1.00 91.44 101 ILE A O 1
ATOM 762 N N . LYS A 1 102 ? 7.612 -2.345 1.330 1.00 91.75 102 LYS A N 1
ATOM 763 C CA . LYS A 1 102 ? 8.783 -2.408 0.462 1.00 91.75 102 LYS A CA 1
ATOM 764 C C . LYS A 1 102 ? 8.751 -3.709 -0.313 1.00 91.75 102 LYS A C 1
ATOM 766 O O . LYS A 1 102 ? 8.466 -4.762 0.248 1.00 91.75 102 LYS A O 1
ATOM 771 N N . PHE A 1 103 ? 9.067 -3.612 -1.592 1.00 90.38 103 PHE A N 1
ATOM 772 C CA . PHE A 1 103 ? 9.304 -4.757 -2.448 1.00 90.38 103 PHE A CA 1
ATOM 773 C C . PHE A 1 103 ? 10.793 -4.842 -2.737 1.00 90.38 103 PHE A C 1
ATOM 775 O O . PHE A 1 103 ? 11.361 -3.851 -3.204 1.00 90.38 103 PHE A O 1
ATOM 782 N N . THR A 1 104 ? 11.407 -5.994 -2.486 1.00 91.75 104 THR A N 1
ATOM 783 C CA . THR A 1 104 ? 12.827 -6.241 -2.746 1.00 91.75 104 THR A CA 1
ATOM 784 C C . THR A 1 104 ? 13.032 -7.384 -3.732 1.00 91.75 104 THR A C 1
ATOM 786 O O . THR A 1 104 ? 12.222 -8.309 -3.823 1.00 91.75 104 THR A O 1
ATOM 789 N N . ASN A 1 105 ? 14.101 -7.305 -4.521 1.00 90.56 105 ASN A N 1
ATOM 790 C CA . ASN A 1 105 ? 14.549 -8.428 -5.343 1.00 90.56 105 ASN A CA 1
ATOM 791 C C . ASN A 1 105 ? 15.396 -9.416 -4.509 1.00 90.56 105 ASN A C 1
ATOM 793 O O . ASN A 1 105 ? 15.573 -9.243 -3.307 1.00 90.56 105 ASN A O 1
ATOM 797 N N . LYS A 1 106 ? 15.946 -10.457 -5.148 1.00 89.25 106 LYS A N 1
ATOM 798 C CA . LYS A 1 106 ? 16.811 -11.456 -4.483 1.00 89.25 106 LYS A CA 1
ATOM 799 C C . LYS A 1 106 ? 18.129 -10.890 -3.932 1.00 89.25 106 LYS A C 1
ATOM 801 O O . LYS A 1 106 ? 18.786 -11.578 -3.163 1.00 89.25 106 LYS A O 1
ATOM 806 N N . ALA A 1 107 ? 18.533 -9.699 -4.366 1.00 90.50 107 ALA A N 1
ATOM 807 C CA . ALA A 1 107 ? 19.713 -8.990 -3.879 1.00 90.50 107 ALA A CA 1
ATOM 808 C C . ALA A 1 107 ? 19.360 -7.964 -2.781 1.00 90.50 107 ALA A C 1
ATOM 810 O O . ALA A 1 107 ? 20.179 -7.108 -2.463 1.00 90.50 107 ALA A O 1
ATOM 811 N N . ASP A 1 108 ? 18.137 -8.024 -2.237 1.00 89.81 108 ASP A N 1
ATOM 812 C CA . ASP A 1 108 ? 17.581 -7.090 -1.251 1.00 89.81 108 ASP A CA 1
ATOM 813 C C . ASP A 1 108 ? 17.496 -5.624 -1.713 1.00 89.81 108 ASP A C 1
ATOM 815 O O . ASP A 1 108 ? 17.282 -4.702 -0.922 1.00 89.81 108 ASP A O 1
ATOM 819 N N . GLU A 1 109 ? 17.568 -5.383 -3.022 1.00 91.50 109 GLU A N 1
ATOM 820 C CA . GLU A 1 109 ? 17.401 -4.048 -3.588 1.00 91.50 109 GLU A CA 1
ATOM 821 C C . GLU A 1 109 ? 15.915 -3.690 -3.674 1.00 91.50 109 GLU A C 1
ATOM 823 O O . GLU A 1 109 ? 15.096 -4.475 -4.163 1.00 91.50 109 GLU A O 1
ATOM 828 N N . ILE A 1 110 ? 15.555 -2.478 -3.243 1.00 90.81 110 ILE A N 1
ATOM 829 C CA . ILE A 1 110 ? 14.166 -2.005 -3.270 1.00 90.81 110 ILE A CA 1
ATOM 830 C C . ILE A 1 110 ? 13.740 -1.709 -4.713 1.00 90.81 110 ILE A C 1
ATOM 832 O O . ILE A 1 110 ? 14.228 -0.770 -5.340 1.00 90.81 110 ILE A O 1
ATOM 836 N N . VAL A 1 111 ? 12.750 -2.451 -5.204 1.00 91.31 111 VAL A N 1
ATOM 837 C CA . VAL A 1 111 ? 12.178 -2.289 -6.551 1.00 91.31 111 VAL A CA 1
ATOM 838 C C . VAL A 1 111 ? 10.855 -1.531 -6.549 1.00 91.31 111 VAL A C 1
ATOM 840 O O . VAL A 1 111 ? 10.487 -0.939 -7.561 1.00 91.31 111 VAL A O 1
ATOM 843 N N . ALA A 1 112 ? 10.145 -1.493 -5.421 1.00 89.25 112 ALA A N 1
ATOM 844 C CA . ALA A 1 112 ? 8.958 -0.662 -5.248 1.00 89.25 112 ALA A CA 1
ATOM 845 C C . ALA A 1 112 ? 8.719 -0.331 -3.772 1.00 89.25 112 ALA A C 1
ATOM 847 O O . ALA A 1 112 ? 9.129 -1.075 -2.880 1.00 89.25 112 ALA A O 1
ATOM 848 N N . ARG A 1 113 ? 8.031 0.782 -3.504 1.00 90.75 113 ARG A N 1
ATOM 849 C CA . ARG A 1 113 ? 7.645 1.158 -2.139 1.00 90.75 113 ARG A CA 1
ATOM 850 C C . ARG A 1 113 ? 6.319 1.902 -2.091 1.00 90.75 113 ARG A C 1
ATOM 852 O O . ARG A 1 113 ? 5.960 2.614 -3.030 1.00 90.75 113 ARG A O 1
ATOM 859 N N . GLY A 1 114 ? 5.642 1.810 -0.957 1.00 89.44 114 GLY A N 1
ATOM 860 C CA . GLY A 1 114 ? 4.447 2.595 -0.674 1.00 89.44 114 GLY A CA 1
ATOM 861 C C . GLY A 1 114 ? 4.271 2.856 0.812 1.00 89.44 114 GLY A C 1
ATOM 862 O O . GLY A 1 114 ? 4.840 2.161 1.651 1.00 89.44 114 GLY A O 1
ATOM 863 N N . SER A 1 115 ? 3.450 3.852 1.120 1.00 91.44 115 SER A N 1
ATOM 864 C CA . SER A 1 115 ? 3.011 4.155 2.477 1.00 91.44 115 SER A CA 1
ATOM 865 C C . SER A 1 115 ? 1.506 4.360 2.453 1.00 91.44 115 SER A C 1
ATOM 867 O O . SER A 1 115 ? 0.981 5.038 1.572 1.00 91.44 115 SER A O 1
ATOM 869 N N . HIS A 1 116 ? 0.813 3.762 3.414 1.00 89.81 116 HIS A N 1
ATOM 870 C CA . HIS A 1 116 ? -0.643 3.726 3.460 1.00 89.81 116 HIS A CA 1
ATOM 871 C C . HIS A 1 116 ? -1.132 4.100 4.851 1.00 89.81 116 HIS A C 1
ATOM 873 O O . HIS A 1 116 ? -0.599 3.624 5.854 1.00 89.81 116 HIS A O 1
ATOM 879 N N . THR A 1 117 ? 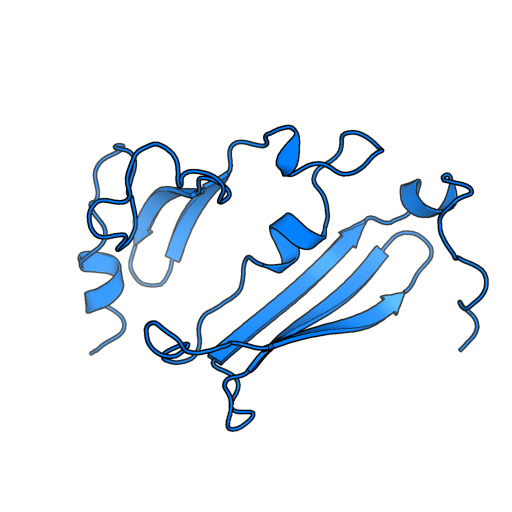-2.193 4.897 4.901 1.00 91.06 117 THR A N 1
ATOM 880 C CA . THR A 1 117 ? -2.923 5.202 6.134 1.00 91.06 117 THR A CA 1
ATOM 881 C C . THR A 1 117 ? -4.237 4.437 6.104 1.00 91.06 117 THR A C 1
ATOM 883 O O . THR A 1 117 ? -5.062 4.645 5.217 1.00 91.06 117 THR A O 1
ATOM 886 N N . LYS A 1 118 ? -4.439 3.532 7.060 1.00 87.31 118 LYS A N 1
ATOM 887 C CA . LYS A 1 118 ? -5.599 2.637 7.116 1.00 87.31 118 LYS A CA 1
ATOM 888 C C . LYS A 1 118 ? -6.522 3.044 8.251 1.00 87.31 118 LYS A C 1
ATOM 890 O O . LYS A 1 118 ? -6.066 3.232 9.377 1.00 87.31 118 LYS A O 1
ATOM 895 N N . TYR A 1 119 ? -7.821 3.121 7.975 1.00 88.94 119 TYR A N 1
ATOM 896 C CA . TYR A 1 119 ? -8.833 3.270 9.015 1.00 88.94 119 TYR A CA 1
ATOM 897 C C . TYR A 1 119 ? -9.139 1.910 9.649 1.00 88.94 119 TYR A C 1
ATOM 899 O O . TYR A 1 119 ? -9.591 0.989 8.975 1.00 88.94 119 TYR A O 1
ATOM 907 N N . ILE A 1 120 ? -8.876 1.778 10.947 1.00 88.12 120 ILE A N 1
ATOM 908 C CA . ILE A 1 120 ? -8.881 0.497 11.669 1.00 88.12 120 ILE A CA 1
ATOM 909 C C . ILE A 1 120 ? -9.882 0.443 12.824 1.00 88.12 120 ILE A C 1
ATOM 911 O O . ILE A 1 120 ? -9.933 -0.555 13.533 1.00 88.12 120 ILE A O 1
ATOM 915 N N . ALA A 1 121 ? -10.716 1.469 13.018 1.00 88.62 121 ALA A N 1
ATOM 916 C CA . ALA A 1 121 ? -11.658 1.494 14.142 1.00 88.62 121 ALA A CA 1
ATOM 917 C C . ALA A 1 121 ? -12.610 0.278 14.151 1.00 88.62 121 ALA A C 1
ATOM 919 O O . ALA A 1 121 ? -12.945 -0.248 15.210 1.00 88.62 121 ALA A O 1
ATOM 920 N N . GLN A 1 122 ? -13.014 -0.204 12.970 1.00 84.44 122 GLN A N 1
ATOM 921 C CA . GLN A 1 122 ? -13.857 -1.396 12.840 1.00 84.44 122 GLN A CA 1
ATOM 922 C C . GLN A 1 122 ? -13.113 -2.695 13.172 1.00 84.44 122 GLN A C 1
ATOM 924 O O . GLN A 1 122 ? -13.738 -3.656 13.613 1.00 84.44 122 GLN A O 1
ATOM 929 N N . ALA A 1 123 ? -11.785 -2.729 13.017 1.00 82.31 123 ALA A N 1
ATOM 930 C CA . ALA A 1 123 ? -10.992 -3.915 13.320 1.00 82.31 123 ALA A CA 1
ATOM 931 C C . ALA A 1 123 ? -11.071 -4.285 14.810 1.00 82.31 123 ALA A C 1
ATOM 933 O O . ALA A 1 123 ? -11.017 -5.461 15.147 1.00 82.31 123 ALA A O 1
ATOM 934 N N . PHE A 1 124 ? -11.295 -3.326 15.708 1.00 83.94 124 PHE A N 1
ATOM 935 C CA . PHE A 1 124 ? -11.452 -3.614 17.139 1.00 83.94 124 PHE A CA 1
ATOM 936 C C . PHE A 1 124 ? -12.738 -4.354 17.505 1.00 83.94 124 PHE A C 1
ATOM 938 O O . PHE A 1 124 ? -12.866 -4.801 18.637 1.00 83.94 124 PHE A O 1
ATOM 945 N N . ARG A 1 125 ? -13.691 -4.472 16.575 1.00 84.12 125 ARG A N 1
ATOM 946 C CA . ARG A 1 125 ? -14.983 -5.120 16.821 1.00 84.12 125 ARG A CA 1
ATOM 947 C C . ARG A 1 125 ? -15.010 -6.597 16.435 1.00 84.12 125 ARG A C 1
ATOM 949 O O . ARG A 1 125 ? -15.954 -7.280 16.811 1.00 84.12 125 ARG A O 1
ATOM 956 N N . ASP A 1 126 ? -14.030 -7.087 15.670 1.00 83.56 126 ASP A N 1
ATOM 957 C CA . ASP A 1 126 ? -13.994 -8.508 15.308 1.00 83.56 126 ASP A CA 1
ATOM 958 C C . ASP A 1 126 ? -13.182 -9.299 16.345 1.00 83.56 126 ASP A C 1
ATOM 960 O O . ASP A 1 126 ? -11.984 -9.039 16.483 1.00 83.56 126 ASP A O 1
ATOM 964 N N . PRO A 1 127 ? -13.790 -10.282 17.034 1.00 85.31 127 PRO A N 1
ATOM 965 C CA . PRO A 1 127 ? -13.140 -11.033 18.108 1.00 85.31 127 PRO A CA 1
ATOM 966 C C . PRO A 1 127 ? -11.964 -11.901 17.636 1.00 85.31 127 PRO A C 1
ATOM 968 O O . PRO A 1 127 ? -11.180 -12.360 18.456 1.00 85.31 127 PRO A O 1
ATOM 971 N N . ARG A 1 128 ? -11.806 -12.127 16.324 1.00 85.94 128 ARG A N 1
ATOM 972 C CA . ARG A 1 128 ? -10.656 -12.855 15.761 1.00 85.94 128 ARG A CA 1
ATOM 973 C C . ARG A 1 128 ? -9.430 -11.968 15.549 1.00 85.94 128 ARG A C 1
ATOM 975 O O . ARG A 1 128 ? -8.381 -12.474 15.161 1.00 85.94 128 ARG A O 1
ATOM 982 N N . ASN A 1 129 ? -9.556 -10.649 15.702 1.00 83.81 129 ASN A N 1
ATOM 983 C CA . ASN A 1 129 ? -8.417 -9.748 15.576 1.00 83.81 129 ASN A CA 1
ATOM 984 C C . ASN A 1 129 ? -7.588 -9.760 16.861 1.00 83.81 129 ASN A C 1
ATOM 986 O O . ASN A 1 129 ? -8.090 -9.448 17.937 1.00 83.81 129 ASN A O 1
ATOM 990 N N . ILE A 1 130 ? -6.291 -10.037 16.727 1.00 82.94 130 ILE A N 1
ATOM 991 C CA . ILE A 1 130 ? -5.336 -9.949 17.832 1.00 82.94 130 ILE A CA 1
ATOM 992 C C . ILE A 1 130 ? -5.042 -8.466 18.080 1.00 82.94 130 ILE A C 1
ATOM 994 O O . ILE A 1 130 ? -4.405 -7.798 17.267 1.00 82.94 130 ILE A O 1
ATOM 998 N N . ILE A 1 131 ? -5.554 -7.933 19.189 1.00 75.25 131 ILE A N 1
ATOM 999 C CA . ILE A 1 131 ? -5.489 -6.501 19.534 1.00 75.25 131 ILE A CA 1
ATOM 1000 C C . ILE A 1 131 ? -4.794 -6.235 20.877 1.00 75.25 131 ILE A C 1
ATOM 1002 O O . ILE A 1 131 ? -4.739 -5.092 21.325 1.00 75.25 131 ILE A O 1
ATOM 1006 N N . GLU A 1 132 ? -4.284 -7.278 21.521 1.00 68.75 132 GLU A N 1
ATOM 1007 C CA . GLU A 1 132 ? -3.739 -7.233 22.883 1.00 68.75 132 GLU A CA 1
ATOM 1008 C C . GLU A 1 132 ? -2.238 -6.912 22.904 1.00 68.75 132 GLU A C 1
ATOM 1010 O O . GLU A 1 132 ? -1.744 -6.328 23.863 1.00 68.75 132 GLU A O 1
ATOM 1015 N N . GLN A 1 133 ? -1.522 -7.164 21.803 1.00 62.41 133 GLN A N 1
ATOM 1016 C CA . GLN A 1 133 ? -0.084 -6.887 21.652 1.00 62.41 133 GLN A CA 1
ATOM 1017 C C . GLN A 1 133 ? 0.247 -5.391 21.429 1.00 62.41 133 GLN A C 1
ATOM 1019 O O . GLN A 1 133 ? 1.310 -5.044 20.933 1.00 62.41 133 GLN A O 1
ATOM 1024 N N . LYS A 1 134 ? -0.666 -4.475 21.779 1.00 57.31 134 LYS A N 1
ATOM 1025 C CA . LYS A 1 134 ? -0.600 -3.033 21.458 1.00 57.31 134 LYS A CA 1
ATOM 1026 C C . LYS A 1 134 ? 0.233 -2.169 22.410 1.00 57.31 134 LYS A C 1
ATOM 1028 O O . LYS A 1 134 ? 0.174 -0.946 22.306 1.00 57.31 134 LYS A O 1
ATOM 1033 N N . LYS A 1 135 ? 0.938 -2.751 23.377 1.00 41.41 135 LYS A N 1
ATOM 1034 C CA . LYS A 1 135 ? 1.732 -1.975 24.337 1.00 41.41 135 LYS A CA 1
ATOM 1035 C C . LYS A 1 135 ? 3.197 -1.951 23.908 1.00 41.41 135 LYS A C 1
ATOM 1037 O O . LYS A 1 135 ? 3.956 -2.837 24.283 1.00 41.41 135 LYS A O 1
ATOM 1042 N N . SER A 1 136 ? 3.561 -0.920 23.149 1.00 47.03 136 SER A N 1
ATOM 1043 C CA . SER A 1 136 ? 4.899 -0.321 23.188 1.00 47.03 136 SER A CA 1
ATOM 1044 C C . SER A 1 136 ? 4.748 1.141 23.572 1.00 47.03 136 SER A C 1
ATOM 1046 O O . SER A 1 136 ? 3.988 1.824 22.843 1.00 47.03 136 SER A O 1
#

InterPro domains:
  IPR029069 HotDog domain superfamily [SSF54637] (35-120)
  IPR039298 Acyl-coenzyme A thioesterase 13 [PTHR21660] (33-75)

Sequence (136 aa):
MATLKFVNSLPRSSGWLAVGMGELPRDLRTGAQLRITTARPGTVHFELDVQKEHTNRLGILHGGTIASMVTYLGSGGKVGDKILAEVTCDKFGNKLAYTTIKFTNKADEIVARGSHTKYIAQAFRDPRNIIEQKKS

Secondary structure (DSSP, 8-state):
--HHHHHHTS--SSS----S-----GGG--S--EEEEEEETTEEEEEE---GGGB-TTSSB-HHHHHT--EE-S----TT---EEEEEEEEE-SSEEEEEEEEE-TT--EEEEEEEEEE-GGGGG-TTS--S----

Organism: Trichophyton tonsurans (strain CBS 112818) (NCBI:txid647933)

Radius of gyration: 17.72 Å; chains: 1; bounding box: 37×31×50 Å

Foldseek 3Di:
DPQQVVLVPFDADQDQDPDPDDDDDPVPPPAFRWGFNHTDRPDTDIDTDDDQSQDDPVSHGDPVNVQVPWAFDAPLDDPVWDKDKDKDQPDDDQFKTKIKIFIATPVRDTGTIDIDIDGCNVVVVDPPRDDPPPDD